Protein AF-A0A660Q0A3-F1 (afdb_monomer_lite)

Foldseek 3Di:
DDDDDDDPVRDDQWDCPPNDIDHHPQWDFDADAWPVGDTGTDTDGVVVCVVRVVVVVVVVVVVVVVVVVVVVVVVVVVVVVVD

Structure (mmCIF, N/CA/C/O backbone):
data_AF-A0A660Q0A3-F1
#
_entry.id   AF-A0A660Q0A3-F1
#
loop_
_atom_site.group_PDB
_atom_site.id
_atom_site.type_symbol
_atom_site.label_atom_id
_atom_site.label_alt_id
_atom_site.label_comp_id
_atom_site.label_asym_id
_atom_site.label_entity_id
_atom_site.label_seq_id
_atom_site.pdbx_PDB_ins_code
_atom_site.Cartn_x
_atom_site.Cartn_y
_atom_site.Cartn_z
_atom_site.occupancy
_atom_site.B_iso_or_equiv
_atom_site.auth_seq_id
_atom_site.auth_comp_id
_atom_site.auth_asym_id
_atom_site.auth_atom_id
_atom_site.pdbx_PDB_model_num
ATOM 1 N N . MET A 1 1 ? -2.641 -21.393 16.965 1.00 72.06 1 MET A N 1
ATOM 2 C CA . MET A 1 1 ? -2.334 -20.095 17.612 1.00 72.06 1 MET A CA 1
ATOM 3 C C . MET A 1 1 ? -3.157 -19.021 16.904 1.00 72.06 1 MET A C 1
ATOM 5 O O . MET A 1 1 ? -3.263 -19.106 15.688 1.00 72.06 1 MET A O 1
ATOM 9 N N . LYS A 1 2 ? -3.815 -18.099 17.621 1.00 86.94 2 LYS A N 1
ATOM 10 C CA . LYS A 1 2 ? -4.695 -17.073 17.024 1.00 86.94 2 LYS A CA 1
ATOM 11 C C . LYS A 1 2 ? -3.891 -15.796 16.771 1.00 86.94 2 LYS A C 1
ATOM 13 O O . LYS A 1 2 ? -3.238 -15.317 17.691 1.00 86.94 2 LYS A O 1
ATOM 18 N N . VAL A 1 3 ? -3.951 -15.256 15.556 1.00 84.81 3 VAL A N 1
ATOM 19 C CA . VAL A 1 3 ? -3.357 -13.952 15.226 1.00 84.81 3 VAL A CA 1
ATOM 20 C C . VAL A 1 3 ? -4.391 -12.863 15.514 1.00 84.81 3 VAL A C 1
ATOM 22 O O . VAL A 1 3 ? -5.539 -12.978 15.087 1.00 84.81 3 VAL A O 1
ATOM 25 N N . ILE A 1 4 ? -3.995 -11.835 16.266 1.00 83.88 4 ILE A N 1
ATOM 26 C CA . ILE A 1 4 ? -4.813 -10.652 16.559 1.00 83.88 4 ILE A CA 1
ATOM 27 C C . ILE A 1 4 ? -4.176 -9.482 15.817 1.00 83.88 4 ILE A C 1
ATOM 29 O O . ILE A 1 4 ? -3.006 -9.176 16.037 1.00 83.88 4 ILE A O 1
ATOM 33 N N . ILE A 1 5 ? -4.932 -8.866 14.911 1.00 81.38 5 ILE A N 1
ATOM 34 C CA . ILE A 1 5 ? -4.475 -7.694 14.167 1.00 81.38 5 ILE A CA 1
ATOM 35 C C . ILE A 1 5 ? -4.840 -6.463 14.989 1.00 81.38 5 ILE A C 1
ATOM 37 O O . ILE A 1 5 ? -6.018 -6.186 15.197 1.00 81.38 5 ILE A O 1
ATOM 41 N N . THR A 1 6 ? -3.824 -5.732 15.437 1.00 83.56 6 THR A N 1
ATOM 42 C CA . THR A 1 6 ? -3.982 -4.512 16.234 1.00 83.56 6 THR A CA 1
ATOM 43 C C . THR A 1 6 ? -3.317 -3.344 15.520 1.00 83.56 6 THR A C 1
ATOM 45 O O . THR A 1 6 ? -2.295 -3.508 14.851 1.00 83.56 6 THR A O 1
ATOM 48 N N . CYS A 1 7 ? -3.890 -2.149 15.656 1.00 85.19 7 CYS A N 1
ATOM 49 C CA . CYS A 1 7 ? -3.296 -0.934 15.117 1.00 85.19 7 CYS A CA 1
ATOM 50 C C . CYS A 1 7 ? -1.977 -0.609 15.844 1.00 85.19 7 CYS A C 1
ATOM 52 O O . CYS A 1 7 ? -1.974 -0.529 17.075 1.00 85.19 7 CYS A O 1
ATOM 54 N N . PRO A 1 8 ? -0.871 -0.342 15.124 1.00 84.06 8 PRO A N 1
ATOM 55 C CA . PRO A 1 8 ? 0.401 0.021 15.751 1.00 84.06 8 PRO A CA 1
ATOM 56 C C . PRO A 1 8 ? 0.351 1.380 16.467 1.00 84.06 8 PRO A C 1
ATOM 58 O O . PRO A 1 8 ? 1.197 1.656 17.308 1.00 84.06 8 PRO A O 1
ATOM 61 N N . LEU A 1 9 ? -0.641 2.222 16.152 1.00 85.19 9 LEU A N 1
ATOM 62 C CA . LEU A 1 9 ? -0.850 3.527 16.786 1.00 85.19 9 LEU A CA 1
ATOM 63 C C . LEU A 1 9 ? -1.670 3.442 18.086 1.00 85.19 9 LEU A C 1
ATOM 65 O O . LEU A 1 9 ? -1.944 4.468 18.696 1.00 85.19 9 LEU A O 1
ATOM 69 N N . GLY A 1 10 ? -2.072 2.239 18.507 1.00 79.06 10 GLY A N 1
ATOM 70 C CA . GLY A 1 10 ? -2.720 2.006 19.801 1.00 79.06 10 GLY A CA 1
ATOM 71 C C . GLY A 1 10 ? -4.230 2.262 19.859 1.00 79.06 10 GLY A C 1
ATOM 72 O O . GLY A 1 10 ? -4.831 1.961 20.885 1.00 79.06 10 GLY A O 1
ATOM 73 N N . SER A 1 11 ? -4.855 2.749 18.782 1.00 79.44 11 SER A N 1
ATOM 74 C CA . SER A 1 11 ? -6.310 2.978 18.710 1.00 79.44 11 SER A CA 1
ATOM 75 C C . SER A 1 11 ? -7.010 2.011 17.755 1.00 79.44 11 SER A C 1
ATOM 77 O O . SER A 1 11 ? -6.464 1.665 16.703 1.00 79.44 11 SER A O 1
ATOM 79 N N . GLU A 1 12 ? -8.249 1.623 18.066 1.00 82.38 12 GLU A N 1
ATOM 80 C CA . GLU A 1 12 ? -9.103 0.896 17.121 1.00 82.38 12 GLU A CA 1
ATOM 81 C C . GLU A 1 12 ? -9.489 1.808 15.947 1.00 82.38 12 GLU A C 1
ATOM 83 O O . GLU A 1 12 ? -9.802 2.986 16.113 1.00 82.38 12 GLU A O 1
ATOM 88 N N . CYS A 1 13 ? -9.379 1.289 14.723 1.00 87.38 13 CYS A N 1
ATOM 89 C CA . CYS A 1 13 ? -9.591 2.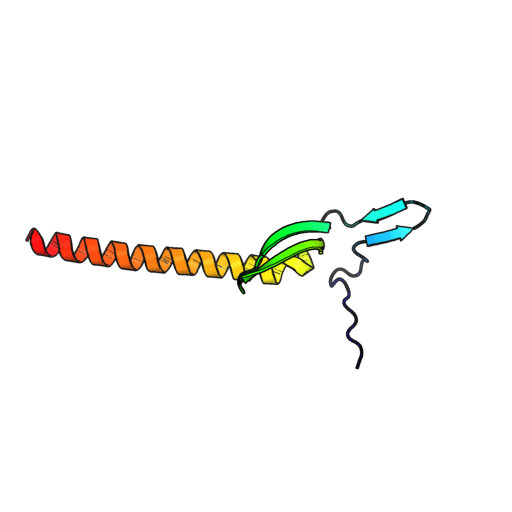095 13.517 1.00 87.38 13 CYS A CA 1
ATOM 90 C C . CYS A 1 13 ? -11.072 2.259 13.158 1.00 87.38 13 CYS A C 1
ATOM 92 O O . CYS A 1 13 ? -11.414 3.175 12.410 1.00 87.38 13 CYS A O 1
ATOM 94 N N . GLU A 1 14 ? -11.924 1.383 13.679 1.00 88.25 14 GLU A N 1
ATOM 95 C CA . GLU A 1 14 ? -13.373 1.454 13.579 1.00 88.25 14 GLU A CA 1
ATOM 96 C C . GLU A 1 14 ? -13.981 0.741 14.789 1.00 88.25 14 GLU A C 1
ATOM 98 O O . GLU A 1 14 ? -13.707 -0.438 15.001 1.00 88.25 14 GLU A O 1
ATOM 103 N N . GLU A 1 15 ? -14.800 1.452 15.560 1.00 88.75 15 GLU A N 1
ATOM 104 C CA . GLU A 1 15 ? -15.572 0.896 16.671 1.00 88.75 15 GLU A CA 1
ATOM 105 C C . GLU A 1 15 ? -17.019 1.412 16.618 1.00 88.75 15 GLU A C 1
ATOM 107 O O . GLU A 1 15 ? -17.279 2.562 16.252 1.00 88.75 15 GLU A O 1
ATOM 112 N N . ALA A 1 16 ? -17.984 0.562 16.974 1.00 89.88 16 ALA A N 1
ATOM 113 C CA . ALA A 1 16 ? -19.373 0.973 17.161 1.00 89.88 16 ALA A CA 1
ATOM 114 C C . ALA A 1 16 ? -19.587 1.306 18.641 1.00 89.88 16 ALA A C 1
ATOM 116 O O . ALA A 1 16 ? -19.588 0.412 19.489 1.00 89.88 16 ALA A O 1
ATOM 117 N N . LYS A 1 17 ? -19.760 2.591 18.950 1.00 89.69 17 LYS A N 1
ATOM 118 C CA . LYS A 1 17 ? -19.877 3.099 20.318 1.00 89.69 17 LYS A CA 1
ATOM 119 C C . LYS A 1 17 ? -20.918 4.214 20.383 1.00 89.69 17 LYS A C 1
ATOM 121 O O . LYS A 1 17 ? -21.040 5.003 19.457 1.00 89.69 17 LYS A O 1
ATOM 126 N N . ASP A 1 18 ? -21.701 4.252 21.461 1.00 88.31 18 ASP A N 1
ATOM 127 C CA . ASP A 1 18 ? -22.685 5.315 21.728 1.00 88.31 18 ASP A CA 1
ATOM 128 C C . ASP A 1 18 ? -23.702 5.542 20.585 1.00 88.31 18 ASP A C 1
ATOM 130 O O . ASP A 1 18 ? -24.164 6.653 20.338 1.00 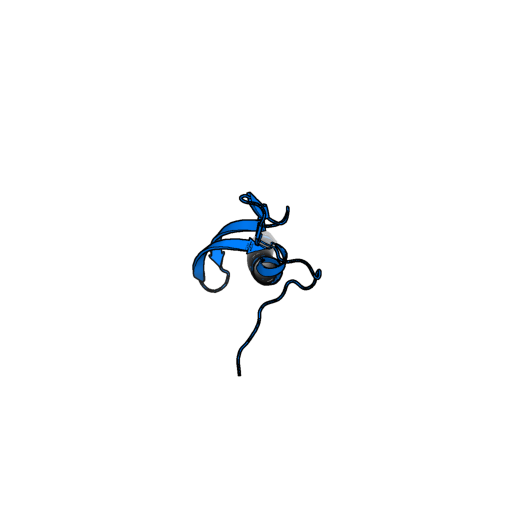88.31 18 ASP A O 1
ATOM 134 N N . GLY A 1 19 ? -24.059 4.472 19.861 1.00 91.88 19 GLY A N 1
ATOM 135 C CA . GLY A 1 19 ? -24.973 4.538 18.713 1.00 91.88 19 GLY A CA 1
ATOM 136 C C . GLY A 1 19 ? -24.362 5.144 17.442 1.00 91.88 19 GLY A C 1
ATOM 137 O O . GLY A 1 19 ? -25.080 5.346 16.465 1.00 91.88 19 GLY A O 1
ATOM 138 N N . ALA A 1 20 ? -23.054 5.405 17.434 1.00 91.00 20 ALA A N 1
ATOM 139 C CA . ALA A 1 20 ? -22.307 5.934 16.303 1.00 91.00 20 ALA A CA 1
ATOM 140 C C . ALA A 1 20 ? -21.138 5.012 15.915 1.00 91.00 20 ALA A C 1
ATOM 142 O O . ALA A 1 20 ? -20.634 4.220 16.712 1.00 91.00 20 ALA A O 1
ATOM 143 N N . ILE A 1 21 ? -20.694 5.121 14.662 1.00 90.25 21 ILE A N 1
ATOM 144 C CA . ILE A 1 21 ? -19.458 4.480 14.205 1.00 90.25 21 ILE A CA 1
ATOM 145 C C . ILE A 1 21 ? -18.331 5.494 14.370 1.00 90.25 21 ILE A C 1
ATOM 147 O O . ILE A 1 21 ? -18.281 6.505 13.666 1.00 90.25 21 ILE A O 1
ATOM 151 N N . HIS A 1 22 ? -17.425 5.217 15.298 1.00 89.19 22 HIS A N 1
ATOM 152 C CA . HIS A 1 22 ? -16.205 5.981 15.490 1.00 89.19 22 HIS A CA 1
ATOM 153 C C . HIS A 1 22 ? -15.142 5.393 14.576 1.00 89.19 22 HIS A C 1
ATOM 155 O O . HIS A 1 22 ? -14.671 4.276 14.775 1.00 89.19 22 HIS A O 1
ATOM 161 N N . ARG A 1 23 ? -14.785 6.141 13.537 1.00 89.62 23 ARG A N 1
ATOM 162 C CA . ARG A 1 23 ? -13.854 5.694 12.507 1.00 89.62 23 ARG A CA 1
ATOM 163 C C . ARG A 1 23 ? -12.642 6.614 12.470 1.00 89.62 23 ARG A C 1
ATOM 165 O O . ARG A 1 23 ? -12.775 7.837 12.490 1.00 89.62 23 ARG A O 1
ATOM 172 N N . CYS A 1 24 ? -11.455 6.023 12.397 1.00 90.06 24 CYS A N 1
ATOM 173 C CA . CYS A 1 24 ? -10.209 6.753 12.209 1.00 90.06 24 CYS A CA 1
ATOM 174 C C . CYS A 1 24 ? -10.271 7.592 10.923 1.00 90.06 24 CYS A C 1
ATOM 176 O O . CYS A 1 24 ? -10.741 7.120 9.888 1.00 90.06 24 CYS A O 1
ATOM 178 N N . ALA A 1 25 ? -9.719 8.807 10.955 1.00 90.31 25 ALA A N 1
ATOM 179 C CA . ALA A 1 25 ? -9.652 9.685 9.783 1.00 90.31 25 ALA A CA 1
ATOM 180 C C . ALA A 1 25 ? -8.891 9.065 8.593 1.00 90.31 25 ALA A C 1
ATOM 182 O O . ALA A 1 25 ? -9.072 9.484 7.454 1.00 90.31 25 ALA A O 1
ATOM 183 N N . TRP A 1 26 ? -8.032 8.074 8.848 1.00 90.88 26 TRP A N 1
ATOM 184 C CA . TRP A 1 26 ? -7.251 7.364 7.831 1.00 90.88 26 TRP A CA 1
ATOM 185 C C . TRP A 1 26 ? -7.879 6.039 7.398 1.00 90.88 26 TRP A C 1
ATOM 187 O O . TRP A 1 26 ? -7.240 5.244 6.711 1.00 90.88 26 TRP A O 1
ATOM 197 N N . TYR A 1 27 ? -9.108 5.755 7.819 1.00 93.00 27 TYR A N 1
ATOM 198 C CA . TYR A 1 27 ? -9.824 4.578 7.362 1.00 93.00 27 TYR A CA 1
ATOM 199 C C . TYR A 1 27 ? -10.372 4.838 5.959 1.00 93.00 27 TYR A C 1
ATOM 201 O O . TYR A 1 27 ? -11.229 5.701 5.764 1.00 93.00 27 TYR A O 1
ATOM 209 N N . CYS A 1 28 ? -9.855 4.112 4.973 1.00 94.12 28 CYS A N 1
ATOM 210 C CA . CYS A 1 28 ? -10.156 4.337 3.566 1.00 94.12 28 CYS A CA 1
ATOM 211 C C . CYS A 1 28 ? -10.511 3.033 2.847 1.00 94.12 28 CYS A C 1
ATOM 213 O O . CYS A 1 28 ? -10.074 1.939 3.222 1.00 94.12 28 CYS A O 1
ATOM 215 N N . LYS A 1 29 ? -11.329 3.166 1.798 1.00 94.44 29 LYS A N 1
ATOM 216 C CA . LYS A 1 29 ? -11.622 2.078 0.868 1.00 94.44 29 LYS A CA 1
ATOM 217 C C . LYS A 1 29 ? -10.512 2.009 -0.169 1.00 94.44 29 LYS A C 1
ATOM 219 O O . LYS A 1 29 ? -10.230 3.022 -0.810 1.00 94.44 29 LYS A O 1
ATOM 224 N N . LEU A 1 30 ? -9.928 0.830 -0.357 1.00 94.81 30 LEU A N 1
ATOM 225 C CA . LEU A 1 30 ? -9.055 0.559 -1.493 1.00 94.81 30 LEU A CA 1
ATOM 226 C C . LEU A 1 30 ? -9.774 -0.408 -2.432 1.00 94.81 30 LEU A C 1
ATOM 228 O O . LEU A 1 30 ? -10.172 -1.497 -2.020 1.00 94.81 30 LEU A O 1
ATOM 232 N N . A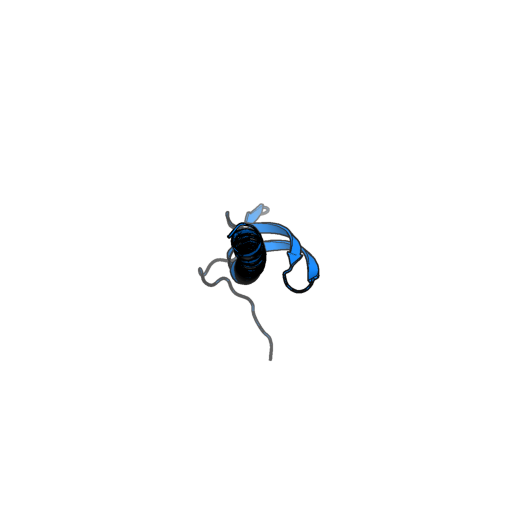LA A 1 31 ? -9.949 0.025 -3.679 1.00 96.00 31 ALA A N 1
ATOM 233 C CA . ALA A 1 31 ? -10.587 -0.746 -4.734 1.00 96.00 31 ALA A CA 1
ATOM 234 C C . ALA A 1 31 ? -9.637 -0.838 -5.930 1.00 96.00 31 ALA A C 1
ATOM 236 O O . ALA A 1 31 ? -9.208 0.191 -6.455 1.00 96.00 31 ALA A O 1
ATOM 237 N N . GLY A 1 32 ? -9.294 -2.052 -6.351 1.00 93.12 32 GLY A N 1
ATOM 238 C CA . GLY A 1 32 ? -8.377 -2.269 -7.467 1.00 93.12 32 GLY A CA 1
ATOM 239 C C . GLY A 1 32 ? -7.660 -3.610 -7.405 1.00 93.12 32 GLY A C 1
ATOM 240 O O . GLY A 1 32 ? -7.993 -4.470 -6.597 1.00 93.12 32 GLY A O 1
ATOM 241 N N . GLN A 1 33 ? -6.674 -3.779 -8.281 1.00 94.69 33 GLN A N 1
ATOM 242 C CA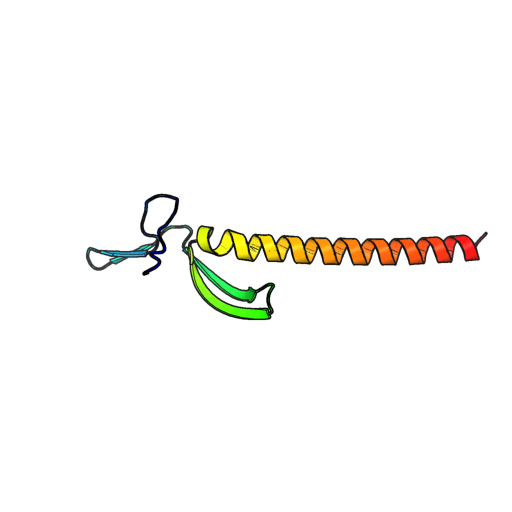 . GLN A 1 33 ? -5.812 -4.954 -8.292 1.00 94.69 33 GLN A CA 1
ATOM 243 C C . GLN A 1 33 ? -4.554 -4.684 -7.454 1.00 94.69 33 GLN A C 1
ATOM 245 O O . GLN A 1 33 ? -3.913 -3.647 -7.620 1.00 94.69 33 GLN A O 1
ATOM 250 N N . THR A 1 34 ? -4.205 -5.598 -6.553 1.00 93.50 34 THR A N 1
ATOM 251 C CA . THR A 1 34 ? -2.960 -5.548 -5.774 1.00 93.50 34 THR A CA 1
ATOM 252 C C . THR A 1 34 ? -1.755 -5.937 -6.640 1.00 93.50 34 THR A C 1
ATOM 254 O O . THR A 1 34 ? -1.927 -6.511 -7.721 1.00 93.50 34 THR A O 1
ATOM 257 N N . PRO A 1 35 ? -0.513 -5.701 -6.174 1.00 91.81 35 PRO A N 1
ATOM 258 C CA . PRO A 1 35 ? 0.686 -6.115 -6.902 1.00 91.81 35 PRO A CA 1
ATOM 259 C C . PRO A 1 35 ? 0.725 -7.607 -7.258 1.00 91.81 35 PRO A C 1
ATOM 261 O O . PRO A 1 35 ? 1.311 -7.966 -8.278 1.00 91.81 35 PRO A O 1
ATOM 264 N N . ASP A 1 36 ? 0.085 -8.464 -6.463 1.00 90.56 36 ASP A N 1
ATOM 265 C CA . ASP A 1 36 ? 0.061 -9.916 -6.679 1.00 90.56 36 ASP A CA 1
ATOM 266 C C . ASP A 1 36 ? -1.071 -10.365 -7.625 1.00 90.56 36 ASP A C 1
ATOM 268 O O . ASP A 1 36 ? -1.168 -11.540 -7.972 1.00 90.56 36 ASP A O 1
ATOM 272 N N . GLY A 1 37 ? -1.903 -9.430 -8.100 1.00 92.81 37 GLY A N 1
ATOM 273 C CA . GLY A 1 37 ? -2.997 -9.693 -9.039 1.00 92.81 37 GLY A CA 1
ATOM 274 C C . GLY A 1 37 ? -4.364 -9.903 -8.383 1.00 92.81 37 GLY A C 1
ATOM 275 O O . GLY A 1 37 ? -5.348 -10.126 -9.091 1.00 92.81 37 GLY A O 1
ATOM 276 N N . GLU A 1 38 ? -4.457 -9.805 -7.056 1.00 94.19 38 GLU A N 1
ATOM 277 C CA . GLU A 1 38 ? -5.716 -9.981 -6.333 1.00 94.19 38 GLU A CA 1
ATOM 278 C C . GLU A 1 38 ? -6.605 -8.743 -6.463 1.00 94.19 38 GLU A C 1
ATOM 280 O O . GLU A 1 38 ? -6.149 -7.612 -6.299 1.00 94.19 38 GLU A O 1
ATOM 285 N N . MET A 1 39 ? -7.892 -8.948 -6.738 1.00 95.94 39 MET A N 1
ATOM 286 C CA . MET A 1 39 ? -8.872 -7.863 -6.722 1.00 95.94 39 MET A CA 1
ATOM 287 C C . MET A 1 39 ? -9.311 -7.594 -5.285 1.00 95.94 39 MET A C 1
ATOM 289 O O . MET A 1 39 ? -9.873 -8.472 -4.632 1.00 95.94 39 MET A O 1
ATOM 293 N N . VAL A 1 40 ? -9.093 -6.370 -4.817 1.00 95.38 40 VAL A N 1
ATOM 294 C CA . VAL A 1 40 ? -9.551 -5.889 -3.513 1.00 95.38 40 VAL A CA 1
ATOM 295 C C . VAL A 1 40 ? -10.648 -4.848 -3.693 1.00 95.38 40 VAL A C 1
ATOM 297 O O . VAL A 1 40 ? -10.598 -4.030 -4.612 1.00 95.38 40 VAL A O 1
ATOM 300 N N . ASP A 1 41 ? -11.644 -4.892 -2.813 1.00 96.44 41 ASP A N 1
ATOM 301 C CA . ASP A 1 41 ? -12.661 -3.850 -2.658 1.00 96.44 41 ASP A CA 1
ATOM 302 C C . ASP A 1 41 ? -13.109 -3.785 -1.192 1.00 96.44 41 ASP A C 1
ATOM 304 O O . ASP A 1 41 ? -14.197 -4.226 -0.822 1.00 96.44 41 ASP A O 1
ATOM 308 N N . GLU A 1 42 ? -12.231 -3.299 -0.317 1.00 94.19 42 GLU A N 1
ATOM 309 C CA . GLU A 1 42 ? -12.458 -3.352 1.129 1.00 94.19 42 GLU A CA 1
ATOM 310 C C . GLU A 1 42 ? -12.007 -2.078 1.853 1.00 94.19 42 GLU A C 1
ATOM 312 O O . GLU A 1 42 ? -11.162 -1.313 1.380 1.00 94.19 42 GLU A O 1
ATOM 317 N N . TRP A 1 43 ? -12.609 -1.837 3.018 1.00 92.75 43 TRP A N 1
ATOM 318 C CA . TRP A 1 43 ? -12.245 -0.740 3.905 1.00 92.75 43 TRP A CA 1
ATOM 319 C C . TRP A 1 43 ? -11.237 -1.213 4.945 1.00 92.75 43 TRP A C 1
ATOM 321 O O . TRP A 1 43 ? -11.480 -2.197 5.642 1.00 92.75 43 TRP A O 1
ATOM 331 N N . ARG A 1 44 ? -10.113 -0.503 5.070 1.00 92.25 44 ARG A N 1
ATOM 332 C CA . ARG A 1 44 ? -9.110 -0.740 6.119 1.00 92.25 44 ARG A CA 1
ATOM 333 C C . ARG A 1 44 ? -8.422 0.569 6.500 1.00 92.25 44 ARG A C 1
ATOM 335 O O . ARG A 1 44 ? -8.547 1.592 5.830 1.00 92.25 44 ARG A O 1
ATOM 342 N N . CYS A 1 45 ? -7.666 0.536 7.592 1.00 92.38 45 CYS A N 1
ATOM 343 C CA . CYS A 1 45 ? -6.770 1.631 7.948 1.00 92.38 45 CYS A CA 1
ATOM 344 C C . CYS A 1 45 ? -5.689 1.813 6.873 1.00 92.38 45 CYS A C 1
ATOM 346 O O . CYS A 1 45 ? -5.090 0.829 6.438 1.00 92.38 45 CYS A O 1
ATOM 348 N N . ALA A 1 46 ? -5.362 3.056 6.514 1.00 92.62 46 ALA A N 1
ATOM 349 C CA . ALA A 1 46 ? -4.268 3.362 5.591 1.00 92.62 46 ALA A CA 1
ATOM 350 C C . ALA A 1 46 ? -2.926 2.729 6.009 1.00 92.62 46 ALA A C 1
ATOM 352 O O . ALA A 1 46 ? -2.145 2.324 5.153 1.00 92.62 46 ALA A O 1
ATOM 353 N N . MET A 1 47 ? -2.677 2.563 7.313 1.00 91.69 47 MET A N 1
ATOM 354 C CA . MET A 1 47 ? -1.471 1.884 7.809 1.00 91.69 47 MET A CA 1
ATOM 355 C C . MET A 1 47 ? -1.443 0.394 7.453 1.00 91.69 47 MET A C 1
ATOM 357 O O . MET A 1 47 ? -0.376 -0.148 7.187 1.00 91.69 47 MET A O 1
ATOM 361 N N . ALA A 1 48 ? -2.606 -0.263 7.413 1.00 91.38 48 ALA A N 1
ATOM 362 C CA . ALA A 1 48 ? -2.712 -1.644 6.950 1.00 91.38 48 ALA A CA 1
ATOM 363 C C . ALA A 1 48 ? -2.511 -1.743 5.429 1.00 91.38 48 ALA A C 1
ATOM 365 O O . ALA A 1 48 ? -2.007 -2.751 4.940 1.00 91.38 48 ALA A O 1
ATOM 366 N N . TRP A 1 49 ? -2.857 -0.685 4.688 1.00 92.94 49 TRP A N 1
ATOM 367 C CA . TRP A 1 49 ? -2.613 -0.601 3.249 1.00 92.94 49 TRP A CA 1
ATOM 368 C C . TRP A 1 49 ? -1.169 -0.289 2.874 1.00 92.94 49 TRP A C 1
ATOM 370 O O . TRP A 1 49 ? -0.747 -0.636 1.771 1.00 92.94 49 TRP A O 1
ATOM 380 N N . LEU A 1 50 ? -0.404 0.318 3.783 1.00 92.81 50 LEU A N 1
ATOM 381 C CA . LEU A 1 50 ? 0.932 0.834 3.506 1.00 92.81 50 LEU A CA 1
ATOM 382 C C . LEU A 1 50 ? 1.883 -0.195 2.862 1.00 92.81 50 LEU A C 1
ATOM 384 O O . LEU A 1 50 ? 2.526 0.161 1.873 1.00 92.81 50 LEU A O 1
ATOM 388 N N . PRO A 1 51 ? 1.972 -1.462 3.320 1.00 92.62 51 PRO A N 1
ATOM 389 C CA . PRO A 1 51 ? 2.833 -2.445 2.661 1.00 92.62 51 PRO A CA 1
ATOM 390 C C . PRO A 1 51 ? 2.411 -2.719 1.212 1.00 92.62 51 PRO A C 1
ATOM 392 O O . PRO A 1 51 ? 3.258 -2.777 0.324 1.00 92.62 51 PRO A O 1
ATOM 395 N N . THR A 1 52 ? 1.104 -2.811 0.955 1.00 94.62 52 THR A N 1
ATOM 396 C CA . THR A 1 52 ? 0.554 -3.101 -0.379 1.00 94.62 52 THR A CA 1
ATOM 397 C C . THR A 1 52 ? 0.815 -1.946 -1.345 1.00 94.62 52 THR A C 1
ATOM 399 O O . THR A 1 52 ? 1.330 -2.152 -2.443 1.00 94.62 52 THR A O 1
ATOM 402 N N . THR A 1 53 ? 0.523 -0.711 -0.931 1.00 94.12 53 THR A N 1
ATOM 403 C CA . THR A 1 53 ? 0.716 0.479 -1.778 1.00 94.12 53 THR A CA 1
ATOM 404 C C . THR A 1 53 ? 2.195 0.792 -2.012 1.00 94.12 53 THR A C 1
ATOM 406 O O . THR A 1 53 ? 2.576 1.234 -3.100 1.00 94.12 53 THR A O 1
ATOM 409 N N . THR A 1 54 ? 3.057 0.504 -1.032 1.00 96.56 54 THR A N 1
ATOM 410 C CA . THR A 1 54 ? 4.515 0.639 -1.181 1.00 96.56 54 THR A CA 1
ATOM 411 C C . THR A 1 54 ? 5.063 -0.375 -2.185 1.00 96.56 54 THR A C 1
ATOM 413 O O . THR A 1 54 ? 5.873 -0.013 -3.042 1.00 96.56 54 THR A O 1
ATOM 416 N N . LEU A 1 55 ? 4.599 -1.628 -2.134 1.00 95.88 55 LEU A N 1
ATOM 417 C CA . LEU A 1 55 ? 4.969 -2.650 -3.117 1.00 95.88 55 LEU A CA 1
ATOM 418 C C . LEU A 1 55 ? 4.528 -2.264 -4.536 1.00 95.88 55 LEU A C 1
ATOM 420 O O . LEU A 1 55 ? 5.321 -2.402 -5.469 1.00 95.88 55 LEU A O 1
ATOM 424 N N . GLU A 1 56 ? 3.319 -1.722 -4.698 1.00 95.38 56 GLU A N 1
ATOM 425 C CA . GLU A 1 56 ? 2.825 -1.263 -6.004 1.00 95.38 56 GLU A CA 1
ATOM 426 C C . GLU A 1 56 ? 3.659 -0.105 -6.562 1.00 95.38 56 GLU A C 1
ATOM 428 O O . GLU A 1 56 ? 4.052 -0.100 -7.732 1.00 95.38 56 GLU A O 1
ATOM 433 N N . THR A 1 57 ? 4.031 0.838 -5.696 1.00 96.19 57 THR A N 1
ATOM 434 C CA . THR A 1 57 ? 4.932 1.940 -6.059 1.00 96.19 57 THR A CA 1
ATOM 435 C C . THR A 1 57 ? 6.285 1.403 -6.536 1.00 96.19 57 THR A C 1
ATOM 437 O O . THR A 1 57 ? 6.795 1.810 -7.581 1.00 96.19 57 THR A O 1
ATOM 440 N N . ALA A 1 58 ? 6.858 0.427 -5.824 1.00 97.00 58 ALA A N 1
ATOM 441 C CA . ALA A 1 58 ? 8.120 -0.200 -6.210 1.00 97.00 58 ALA A CA 1
ATOM 442 C C . ALA A 1 58 ? 8.013 -0.996 -7.526 1.00 97.00 58 ALA A C 1
ATOM 444 O O . ALA A 1 58 ? 8.960 -1.023 -8.317 1.00 97.00 58 ALA A O 1
ATOM 445 N N . ARG A 1 59 ? 6.873 -1.648 -7.785 1.00 95.44 59 ARG A N 1
ATOM 446 C CA . ARG A 1 59 ? 6.590 -2.329 -9.057 1.00 95.44 59 ARG A CA 1
ATOM 447 C C . ARG A 1 59 ? 6.535 -1.331 -10.214 1.00 95.44 59 ARG A C 1
ATOM 449 O O . ARG A 1 59 ? 7.215 -1.547 -11.217 1.00 95.44 59 ARG A O 1
ATOM 456 N N . THR A 1 60 ? 5.810 -0.227 -10.041 1.00 96.00 60 THR A N 1
ATOM 457 C CA . THR A 1 60 ? 5.719 0.853 -11.033 1.00 96.00 60 THR A CA 1
ATOM 458 C C . THR A 1 60 ? 7.097 1.441 -11.346 1.00 96.00 60 THR A C 1
ATOM 460 O O . THR A 1 60 ? 7.470 1.533 -12.515 1.00 96.00 60 THR A O 1
ATOM 463 N N . ASN A 1 61 ? 7.905 1.735 -10.320 1.00 97.56 61 ASN A N 1
ATOM 464 C CA . ASN A 1 61 ? 9.263 2.261 -10.498 1.00 97.56 61 ASN A CA 1
ATOM 465 C C . ASN A 1 61 ? 10.166 1.304 -11.294 1.00 97.56 61 ASN A C 1
ATOM 467 O O . ASN A 1 61 ? 10.889 1.739 -12.187 1.00 97.56 61 ASN A O 1
ATOM 471 N N . ARG A 1 62 ? 10.106 -0.010 -11.027 1.00 96.31 62 ARG A N 1
ATOM 472 C CA . ARG A 1 62 ? 10.867 -1.006 -11.806 1.00 96.31 62 ARG A CA 1
ATOM 473 C C . ARG A 1 62 ? 10.448 -1.031 -13.277 1.00 96.31 62 ARG A C 1
ATOM 475 O O . ARG A 1 62 ? 11.317 -1.080 -14.146 1.00 96.31 62 ARG A O 1
ATOM 482 N N . GLY A 1 63 ? 9.145 -0.950 -13.554 1.00 96.12 63 GLY A N 1
ATOM 483 C CA . GLY A 1 63 ? 8.627 -0.864 -14.923 1.00 96.12 63 GLY A CA 1
ATOM 484 C C . GLY A 1 63 ? 9.122 0.382 -15.665 1.00 96.12 63 GLY A C 1
ATOM 485 O O . GLY A 1 63 ? 9.537 0.291 -16.820 1.00 96.12 63 GLY A O 1
ATOM 486 N N . GLN A 1 64 ? 9.159 1.532 -14.986 1.00 97.56 64 GLN A N 1
ATOM 487 C CA . GLN A 1 64 ? 9.711 2.771 -15.543 1.00 97.56 64 GLN A CA 1
ATOM 488 C C . GLN A 1 64 ? 11.206 2.648 -15.866 1.00 97.56 64 GLN A C 1
ATOM 490 O O . GLN A 1 64 ? 11.622 3.014 -16.967 1.00 97.56 64 GLN A O 1
ATOM 495 N N . THR A 1 65 ? 12.009 2.090 -14.953 1.00 97.81 65 THR A N 1
ATOM 496 C CA . THR A 1 65 ? 13.448 1.880 -15.181 1.00 97.81 65 THR A CA 1
ATOM 497 C C . THR A 1 65 ? 13.699 0.981 -16.390 1.00 97.81 65 THR A C 1
ATOM 499 O O . THR A 1 65 ? 14.490 1.340 -17.260 1.00 97.81 65 THR A O 1
ATOM 502 N N . GLN A 1 66 ? 12.973 -0.135 -16.510 1.00 97.62 66 GLN A N 1
ATOM 503 C CA . GLN A 1 66 ? 13.101 -1.050 -17.649 1.00 97.62 66 GLN A CA 1
ATOM 504 C C . GLN A 1 66 ? 12.755 -0.373 -18.988 1.00 97.62 66 GLN A C 1
ATOM 506 O O . GLN A 1 66 ? 13.431 -0.584 -20.003 1.00 97.62 66 GLN A O 1
ATOM 511 N N . ALA A 1 67 ? 11.711 0.460 -19.006 1.00 97.19 67 ALA A N 1
ATOM 512 C CA . ALA A 1 67 ? 11.339 1.224 -20.194 1.00 97.19 67 ALA A CA 1
ATOM 513 C C . ALA A 1 67 ? 12.447 2.212 -20.595 1.00 97.19 67 ALA A C 1
ATOM 515 O O . ALA A 1 67 ? 12.782 2.323 -21.776 1.00 97.19 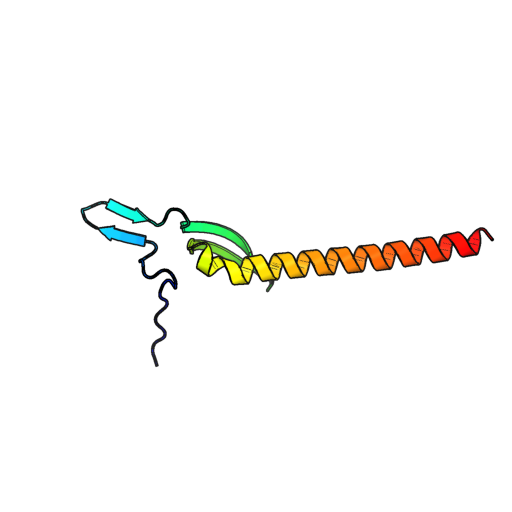67 ALA A O 1
ATOM 516 N N . MET A 1 68 ? 13.060 2.880 -19.614 1.00 97.56 68 MET A N 1
ATOM 517 C CA . MET A 1 68 ? 14.158 3.816 -19.847 1.00 97.56 68 MET A CA 1
ATOM 518 C C . MET A 1 68 ? 15.425 3.113 -20.353 1.00 97.56 68 MET A C 1
ATOM 520 O O . MET A 1 68 ? 16.057 3.601 -21.287 1.00 97.56 68 MET A O 1
ATOM 524 N N . GLU A 1 69 ? 15.773 1.946 -19.810 1.00 97.00 69 GLU A N 1
ATOM 525 C CA . GLU A 1 69 ? 16.887 1.128 -20.310 1.00 97.00 69 GLU A CA 1
ATOM 526 C C . GLU A 1 69 ? 16.676 0.716 -21.772 1.00 97.00 69 GLU A C 1
ATOM 528 O O . GLU A 1 69 ? 17.578 0.857 -22.602 1.00 97.00 69 GLU A O 1
ATOM 533 N N . THR A 1 70 ? 15.460 0.280 -22.109 1.00 96.88 70 THR A N 1
ATOM 534 C CA . THR A 1 70 ? 15.087 -0.076 -23.485 1.00 96.88 70 THR A CA 1
ATOM 535 C C . THR A 1 70 ? 15.218 1.126 -24.417 1.00 96.88 70 THR A C 1
ATOM 537 O O . THR A 1 70 ? 15.825 1.034 -25.486 1.00 96.88 70 THR A O 1
ATOM 540 N N . PHE A 1 71 ? 14.694 2.278 -23.998 1.00 97.12 71 PHE A N 1
ATOM 541 C CA . PHE A 1 71 ? 14.785 3.524 -24.750 1.00 97.12 71 PHE A CA 1
ATOM 542 C C . PHE A 1 71 ? 16.241 3.951 -24.988 1.00 97.12 71 PHE A C 1
ATOM 544 O O . PHE A 1 71 ? 16.619 4.256 -26.121 1.00 97.12 71 PHE A O 1
ATOM 551 N N . ASN A 1 72 ? 17.084 3.884 -23.956 1.00 96.38 72 ASN A N 1
ATOM 552 C CA . ASN A 1 72 ? 18.511 4.194 -24.053 1.00 96.38 72 ASN A CA 1
ATOM 553 C C . ASN A 1 72 ? 19.236 3.256 -25.030 1.00 96.38 72 ASN A C 1
ATOM 555 O O . ASN A 1 72 ? 20.064 3.706 -25.826 1.00 96.38 72 ASN A O 1
ATOM 559 N N . GLY A 1 73 ? 18.896 1.963 -25.022 1.00 95.94 73 GLY A N 1
ATOM 560 C CA . GLY A 1 73 ? 19.419 0.993 -25.984 1.00 95.94 73 GLY A CA 1
ATOM 561 C C . GLY A 1 73 ? 19.056 1.341 -27.433 1.00 95.94 73 GLY A C 1
ATOM 562 O O . GLY A 1 73 ? 19.923 1.319 -28.312 1.00 95.94 73 GLY A O 1
ATOM 563 N N . LEU A 1 74 ? 17.800 1.725 -27.684 1.00 95.94 74 LEU A N 1
ATOM 564 C CA . LEU A 1 74 ? 17.335 2.147 -29.011 1.00 95.94 74 LEU A CA 1
ATOM 565 C C . LEU A 1 74 ? 18.046 3.415 -29.495 1.00 95.94 74 LEU A C 1
ATOM 567 O O . LEU A 1 74 ? 18.462 3.474 -30.654 1.00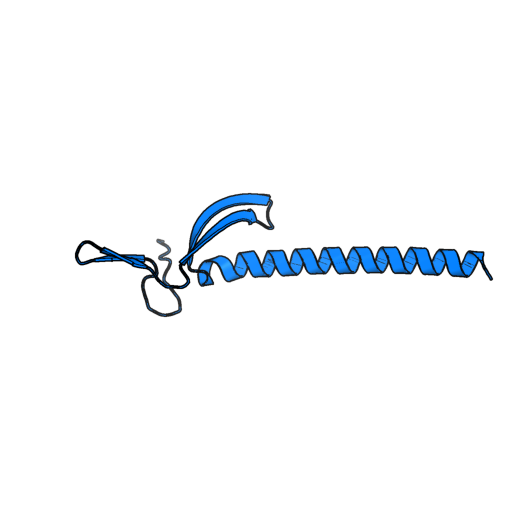 95.94 74 LEU A O 1
ATOM 571 N N . ILE A 1 75 ? 18.231 4.404 -28.614 1.00 96.19 75 ILE A N 1
ATOM 572 C CA . ILE A 1 75 ? 18.998 5.616 -28.932 1.00 96.19 75 ILE A CA 1
ATOM 573 C C . ILE A 1 75 ? 20.434 5.250 -29.298 1.00 96.19 75 ILE A C 1
ATOM 575 O O . ILE A 1 75 ? 20.918 5.681 -30.342 1.00 96.19 75 ILE A O 1
ATOM 579 N N . SER A 1 76 ? 21.104 4.430 -28.483 1.00 94.56 76 SER A N 1
ATOM 580 C CA . SER A 1 76 ? 22.490 4.025 -28.742 1.00 94.56 76 SER A CA 1
ATOM 581 C C . SER A 1 76 ? 22.640 3.353 -30.108 1.00 94.56 76 SER A C 1
ATOM 583 O O . SER A 1 76 ? 23.572 3.665 -30.851 1.00 94.56 76 SER A O 1
ATOM 585 N N . LYS A 1 77 ? 21.696 2.477 -30.475 1.00 94.75 77 LYS A N 1
ATOM 586 C CA . LYS A 1 77 ? 21.677 1.836 -31.792 1.00 94.75 77 LYS A CA 1
ATOM 587 C C . LYS A 1 77 ? 21.514 2.861 -32.918 1.00 94.75 77 LYS A C 1
ATOM 589 O O . LYS A 1 77 ? 22.315 2.854 -33.845 1.00 94.75 77 LYS A O 1
ATOM 594 N N . LYS A 1 78 ? 20.545 3.777 -32.803 1.00 94.44 78 LYS A N 1
ATOM 595 C CA . LYS A 1 78 ? 20.331 4.835 -33.804 1.00 94.44 78 LYS A CA 1
ATOM 596 C C . LYS A 1 78 ? 21.544 5.747 -33.981 1.00 94.44 78 LYS A C 1
ATOM 598 O O . LYS A 1 78 ? 21.858 6.114 -35.105 1.00 94.44 78 LYS A O 1
ATOM 603 N N . VAL A 1 79 ? 22.224 6.113 -32.894 1.00 94.19 79 VAL A N 1
ATOM 604 C CA . VAL A 1 79 ? 23.429 6.957 -32.962 1.00 94.19 79 VAL A CA 1
ATOM 605 C C . VAL A 1 79 ? 24.539 6.260 -33.756 1.00 94.19 79 VAL A C 1
ATOM 607 O O . VAL A 1 79 ? 25.177 6.899 -34.588 1.00 94.19 79 VAL A O 1
ATOM 610 N N . LYS A 1 80 ? 24.728 4.947 -33.562 1.00 91.12 80 LYS A N 1
ATOM 611 C CA . LYS A 1 80 ? 25.712 4.153 -34.320 1.00 91.12 80 LYS A CA 1
ATOM 612 C C . LYS A 1 80 ? 25.382 4.021 -35.807 1.00 91.12 80 LYS A C 1
ATOM 614 O O . LYS A 1 80 ? 26.293 3.862 -36.596 1.00 91.12 80 LYS A O 1
ATOM 619 N N . GLU A 1 81 ? 24.107 4.059 -36.186 1.00 90.00 81 GLU A N 1
ATOM 620 C CA . GLU A 1 81 ? 23.685 4.013 -37.596 1.00 90.00 81 GLU A CA 1
ATOM 621 C C . GLU A 1 81 ? 23.906 5.354 -38.326 1.00 90.00 81 GLU A C 1
ATOM 623 O O . GLU A 1 81 ? 23.879 5.395 -39.553 1.00 90.00 81 GLU A O 1
ATOM 628 N N . LEU A 1 82 ? 24.111 6.448 -37.582 1.00 83.69 82 LEU A N 1
ATOM 629 C CA . LEU A 1 82 ? 24.296 7.810 -38.101 1.00 83.69 82 LEU A CA 1
ATOM 630 C C . LEU A 1 82 ? 25.766 8.269 -38.146 1.00 83.69 82 LEU A C 1
ATOM 632 O O . LEU A 1 82 ? 26.023 9.370 -38.633 1.00 83.69 82 LEU A O 1
ATOM 636 N N . THR A 1 83 ? 26.699 7.473 -37.613 1.00 71.38 83 THR A N 1
ATOM 637 C CA . THR A 1 83 ? 28.146 7.764 -37.563 1.00 71.38 83 THR A CA 1
ATOM 638 C C . THR A 1 83 ? 28.896 6.789 -38.455 1.00 71.38 83 THR A C 1
ATOM 640 O O . THR A 1 83 ? 29.792 7.245 -39.196 1.00 71.38 83 THR A O 1
#

pLDDT: mean 91.67, std 5.5, range [71.38, 97.81]

Secondary structure (DSSP, 8-state):
-------TTSS-SEEEETTEEEE-TTEEEEEEE-TTS-EEEEEEEHHHHHHHHHHHHHHHHHHHHHHHHHHHHHHHHHHHH--

Radius of gyration: 21.81 Å; chains: 1; bounding box: 53×30×60 Å

Sequence (83 aa):
MKVIITCPLGSECEEAKDGAIHRCAWYCKLAGQTPDGEMVDEWRCAMAWLPTTTLETARTNRGQTQAMETFNGLISKKVKELT